Protein AF-A0A533U6L7-F1 (afdb_monomer_lite)

Radius of gyration: 16.29 Å; chains: 1; bounding box: 47×44×41 Å

Secondary structure (DSSP, 8-state):
-PPP--GGGTTHHHHHHTT--TTS--HHHHTSTBHHHHHHHHHHHHHHHHHHHHHTT---SS---TT---HHHHHHHHHHHHTS-PPP-S-BSS---THHHHHHHHHHHHHHSTT-SS-HHHHHHHHH-TT-PPEEE-TTS-EEE-GGG-

Structure (mmCIF, N/CA/C/O backbone):
data_AF-A0A533U6L7-F1
#
_entry.id   AF-A0A533U6L7-F1
#
loop_
_atom_site.group_PDB
_atom_site.id
_atom_site.type_symbol
_atom_site.label_atom_id
_atom_site.label_alt_id
_atom_site.label_comp_id
_atom_site.label_asym_id
_atom_site.label_entity_id
_atom_site.label_seq_id
_atom_site.pdbx_PDB_ins_code
_atom_site.Cartn_x
_atom_site.Cartn_y
_atom_site.Cartn_z
_atom_site.occupancy
_atom_site.B_iso_or_equiv
_atom_site.auth_seq_id
_atom_site.auth_comp_id
_atom_site.auth_asym_id
_atom_site.auth_atom_id
_atom_site.pdbx_PDB_model_num
ATOM 1 N N . MET A 1 1 ? -31.977 -0.457 23.548 1.00 32.78 1 MET A N 1
ATOM 2 C CA . MET A 1 1 ? -31.730 -0.001 22.164 1.00 32.78 1 MET A CA 1
ATOM 3 C C . MET A 1 1 ? -30.685 -0.926 21.578 1.00 32.78 1 MET A C 1
ATOM 5 O O . MET A 1 1 ? -29.621 -1.048 22.165 1.00 32.78 1 MET A O 1
ATOM 9 N N . GLN A 1 2 ? -31.048 -1.672 20.540 1.00 29.30 2 GLN A N 1
ATOM 10 C CA . GLN A 1 2 ? -30.220 -2.706 19.922 1.00 29.30 2 GLN A CA 1
ATOM 11 C C . GLN A 1 2 ? -29.676 -2.127 18.614 1.00 29.30 2 GLN A C 1
ATOM 13 O O . GLN A 1 2 ? -30.465 -1.632 17.811 1.00 29.30 2 GLN A O 1
ATOM 18 N N . GLU A 1 3 ? -28.355 -2.117 18.440 1.00 32.12 3 GLU A N 1
ATOM 19 C CA . GLU A 1 3 ? -27.722 -1.635 17.209 1.00 32.12 3 GLU A CA 1
ATOM 20 C C . GLU A 1 3 ? -28.193 -2.453 15.991 1.00 32.12 3 GLU A C 1
ATOM 22 O O . GLU A 1 3 ? -28.362 -3.674 16.103 1.00 32.12 3 GLU A O 1
ATOM 27 N N . PRO A 1 4 ? -28.428 -1.818 14.829 1.00 39.72 4 PRO A N 1
ATOM 28 C CA . PRO A 1 4 ? -28.923 -2.515 13.651 1.00 39.72 4 PRO A CA 1
ATOM 29 C C . PRO A 1 4 ? -27.858 -3.476 13.102 1.00 39.72 4 PRO A C 1
ATOM 31 O O . PRO A 1 4 ? -26.716 -3.105 12.838 1.00 39.72 4 PRO A O 1
ATOM 34 N N . SER A 1 5 ? -28.241 -4.740 12.907 1.00 42.53 5 SER A N 1
ATOM 35 C CA . SER A 1 5 ? -27.362 -5.792 12.396 1.00 42.53 5 SER A CA 1
ATOM 36 C C . SER A 1 5 ? -27.058 -5.603 10.904 1.00 42.53 5 SER A C 1
ATOM 38 O O . SER A 1 5 ? -27.854 -5.988 10.044 1.00 42.53 5 SER A O 1
ATOM 40 N N . VAL A 1 6 ? -25.880 -5.073 10.575 1.00 49.44 6 VAL A N 1
ATOM 41 C CA . VAL A 1 6 ? -25.360 -5.010 9.197 1.00 49.44 6 VAL A CA 1
ATOM 42 C C . VAL A 1 6 ? -24.806 -6.388 8.795 1.00 49.44 6 VAL A C 1
ATOM 44 O O . VAL A 1 6 ? -23.604 -6.643 8.814 1.00 49.44 6 VAL A O 1
ATOM 47 N N . SER A 1 7 ? -25.692 -7.341 8.484 1.00 48.12 7 SER A N 1
ATOM 48 C CA . SER A 1 7 ? -25.300 -8.737 8.209 1.00 48.12 7 SER A CA 1
ATOM 49 C C . SER A 1 7 ? -24.532 -8.930 6.886 1.00 48.12 7 SER A C 1
ATOM 51 O O . SER A 1 7 ? -23.840 -9.934 6.729 1.00 48.12 7 SER A O 1
ATOM 53 N N . GLY A 1 8 ? -24.566 -7.949 5.973 1.00 47.62 8 GLY A N 1
ATOM 54 C CA . GLY A 1 8 ? -23.885 -8.000 4.669 1.00 47.62 8 GLY A CA 1
ATOM 55 C C . GLY A 1 8 ? -22.369 -7.748 4.687 1.00 47.62 8 GLY A C 1
ATOM 56 O O . GLY A 1 8 ? -21.684 -8.128 3.744 1.00 47.62 8 GLY A O 1
ATOM 57 N N . PHE A 1 9 ? -21.819 -7.162 5.757 1.00 51.97 9 PHE A N 1
ATOM 58 C CA . PHE A 1 9 ? -20.392 -6.796 5.849 1.00 51.97 9 PHE A CA 1
ATOM 59 C C . PHE A 1 9 ? -19.549 -7.767 6.685 1.00 51.97 9 PHE A C 1
ATOM 61 O O . PHE A 1 9 ? -18.356 -7.543 6.895 1.00 51.97 9 PHE A O 1
ATOM 68 N N . ARG A 1 10 ? -20.134 -8.886 7.138 1.00 52.75 10 ARG A N 1
ATOM 69 C CA . ARG A 1 10 ? -19.449 -9.865 8.002 1.00 52.75 10 ARG A CA 1
ATOM 70 C C . ARG A 1 10 ? -18.185 -10.472 7.379 1.00 52.75 10 ARG A C 1
ATOM 72 O O . ARG A 1 10 ? -17.334 -10.952 8.124 1.00 52.75 10 ARG A O 1
ATOM 79 N N . ASN A 1 11 ? -18.046 -10.409 6.050 1.00 54.00 11 ASN A N 1
ATOM 80 C CA . ASN A 1 11 ? -16.969 -11.079 5.322 1.00 54.00 11 ASN A CA 1
ATOM 81 C C . ASN A 1 11 ? -15.906 -10.146 4.723 1.00 54.00 11 ASN A C 1
ATOM 83 O O . ASN A 1 11 ? -14.871 -10.618 4.254 1.00 54.00 11 ASN A O 1
ATOM 87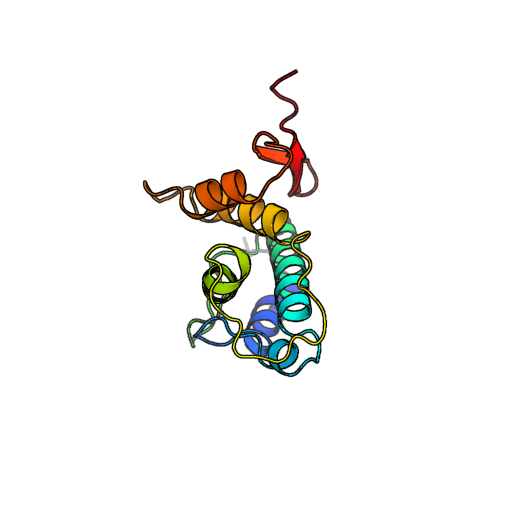 N N . THR A 1 12 ? -16.093 -8.827 4.767 1.00 53.25 12 THR A N 1
ATOM 88 C CA . THR A 1 12 ? -15.118 -7.858 4.233 1.00 53.25 12 THR A CA 1
ATOM 89 C C . THR A 1 12 ? -13.730 -7.970 4.887 1.00 53.25 12 THR A C 1
ATOM 91 O O . THR A 1 12 ? -12.732 -7.962 4.162 1.00 53.25 12 THR A O 1
ATOM 94 N N . PRO A 1 13 ? -13.616 -8.196 6.214 1.00 56.53 13 PRO A N 1
ATOM 95 C CA . PRO A 1 13 ? -12.319 -8.450 6.842 1.00 56.53 13 PRO A CA 1
ATOM 96 C C . PRO A 1 13 ? -11.669 -9.773 6.385 1.00 56.53 13 PRO A C 1
ATOM 98 O O . PRO A 1 13 ? -10.444 -9.890 6.322 1.00 56.53 13 PRO A O 1
ATOM 101 N N . GLN A 1 14 ? -12.477 -10.766 5.999 1.00 54.62 14 GLN A N 1
ATOM 102 C CA . GLN A 1 14 ? -11.986 -12.056 5.502 1.00 54.62 14 GLN A CA 1
ATOM 103 C C . GLN A 1 14 ? -11.422 -11.938 4.079 1.00 54.62 14 GLN A C 1
ATOM 105 O O . GLN A 1 14 ? -10.426 -12.591 3.776 1.00 54.62 14 GLN A O 1
ATOM 110 N N . LEU A 1 15 ? -11.955 -11.047 3.235 1.00 57.53 15 LEU A N 1
ATOM 111 C CA . LEU A 1 15 ? -11.401 -10.782 1.897 1.00 57.53 15 LEU A CA 1
ATOM 112 C C . LEU A 1 15 ? -9.971 -10.219 1.956 1.00 57.53 15 LEU A C 1
ATOM 114 O O . LEU A 1 15 ? -9.119 -10.605 1.157 1.00 57.53 15 LEU A O 1
ATOM 118 N N . LEU A 1 16 ? -9.690 -9.372 2.950 1.00 57.75 16 LEU A N 1
ATOM 119 C CA . LEU A 1 16 ? -8.349 -8.858 3.251 1.00 57.75 16 LEU A CA 1
ATOM 120 C C . LEU A 1 16 ? -7.384 -9.980 3.669 1.00 57.75 16 LEU A C 1
ATOM 122 O O . LEU A 1 16 ? -6.243 -10.029 3.205 1.00 57.75 16 LEU A O 1
ATOM 126 N N . SER A 1 17 ? -7.860 -10.912 4.502 1.00 53.94 17 SER A N 1
ATOM 127 C CA . SER A 1 17 ? -7.048 -12.005 5.056 1.00 53.94 17 SER A CA 1
ATOM 128 C C . SER A 1 17 ? -6.569 -13.033 4.027 1.00 53.94 17 SER A C 1
ATOM 130 O O . SER A 1 17 ? -5.516 -13.635 4.210 1.00 53.94 17 SER A O 1
ATOM 132 N N . VAL A 1 18 ? -7.299 -13.211 2.921 1.00 59.44 18 VAL A N 1
ATOM 133 C CA . VAL A 1 18 ? -6.937 -14.180 1.869 1.00 59.44 18 VAL A CA 1
ATOM 134 C C . VAL A 1 18 ? -5.897 -13.604 0.896 1.00 59.44 18 VAL A C 1
ATOM 136 O O . VAL A 1 18 ? -5.273 -14.345 0.138 1.00 59.44 18 VAL A O 1
ATOM 139 N N . LYS A 1 19 ? -5.690 -12.281 0.892 1.00 72.75 19 LYS A N 1
ATOM 140 C CA . LYS A 1 19 ? -4.911 -11.587 -0.145 1.00 72.75 19 LYS A CA 1
ATOM 141 C C . LYS A 1 19 ? -3.586 -11.001 0.337 1.00 72.75 19 LYS A C 1
ATOM 143 O O . LYS A 1 19 ? -2.713 -10.797 -0.502 1.00 72.75 19 LYS A O 1
ATOM 148 N N . ILE A 1 20 ? -3.418 -10.748 1.637 1.00 91.50 20 ILE A N 1
ATOM 149 C CA . ILE A 1 20 ? -2.222 -10.107 2.206 1.00 91.50 20 ILE A CA 1
ATOM 150 C C . ILE A 1 20 ? -1.624 -10.987 3.312 1.00 91.50 20 ILE A C 1
ATOM 152 O O . ILE A 1 20 ? -2.349 -11.461 4.183 1.00 91.50 20 ILE A O 1
ATOM 156 N N . THR A 1 21 ? -0.304 -11.193 3.305 1.00 92.94 21 THR A N 1
ATOM 157 C CA . THR A 1 21 ? 0.407 -11.901 4.387 1.00 92.94 21 THR A CA 1
ATOM 158 C C . THR A 1 21 ? 0.737 -10.976 5.563 1.00 92.94 21 THR A C 1
ATOM 160 O O . THR A 1 21 ? 0.637 -9.753 5.468 1.00 92.94 21 THR A O 1
ATOM 163 N N . SER A 1 22 ? 1.196 -11.543 6.678 1.00 92.81 22 SER A N 1
ATOM 164 C CA . SER A 1 22 ? 1.721 -10.804 7.839 1.00 92.81 22 SER A CA 1
ATOM 165 C C . SER A 1 22 ? 2.866 -9.840 7.494 1.00 92.81 22 SER A C 1
ATOM 167 O O . SER A 1 22 ? 3.030 -8.797 8.130 1.00 92.81 22 SER A O 1
ATOM 169 N N . GLU A 1 23 ? 3.628 -10.150 6.446 1.00 94.00 23 GLU A N 1
ATOM 170 C CA . GLU A 1 23 ? 4.721 -9.327 5.918 1.00 94.00 23 GLU A CA 1
ATOM 171 C C . GLU A 1 23 ? 4.242 -8.281 4.899 1.00 94.00 23 GLU A C 1
ATOM 173 O O . GLU A 1 23 ? 5.064 -7.538 4.372 1.00 94.00 23 GLU A O 1
ATOM 178 N N . GLY A 1 24 ? 2.943 -8.230 4.584 1.00 94.56 24 GLY A N 1
ATOM 179 C CA . GLY A 1 24 ? 2.379 -7.329 3.576 1.00 94.56 24 GLY A CA 1
ATOM 180 C C . GLY A 1 24 ? 2.446 -7.851 2.138 1.00 94.56 24 GLY A C 1
ATOM 181 O O . GLY A 1 24 ? 2.035 -7.156 1.209 1.00 94.56 24 GLY A O 1
ATOM 182 N N . LYS A 1 25 ? 2.939 -9.075 1.920 1.00 96.06 25 LYS A N 1
ATOM 183 C CA . LYS A 1 25 ? 3.025 -9.661 0.575 1.00 96.06 25 LYS A CA 1
ATOM 184 C C . LYS A 1 25 ? 1.641 -9.985 0.034 1.00 96.06 25 LYS A C 1
ATOM 186 O O . LYS A 1 25 ? 0.743 -10.317 0.799 1.00 96.06 25 LYS A O 1
ATOM 191 N N . GLN A 1 26 ? 1.509 -9.974 -1.291 1.00 95.56 26 GLN A N 1
ATOM 192 C CA . GLN A 1 26 ? 0.284 -10.344 -2.002 1.00 95.56 26 GLN A CA 1
ATOM 193 C C . GLN A 1 26 ? 0.546 -11.575 -2.885 1.00 95.56 26 GLN A C 1
ATOM 195 O O . GLN A 1 26 ? 0.828 -11.417 -4.070 1.00 95.56 26 GLN A O 1
ATOM 200 N N . PRO A 1 27 ? 0.524 -12.813 -2.347 1.00 94.56 27 PRO A N 1
ATOM 201 C CA . PRO A 1 27 ? 1.090 -13.986 -3.025 1.00 94.56 27 PRO A CA 1
ATOM 202 C C . PRO A 1 27 ? 0.515 -14.261 -4.420 1.00 94.56 27 PRO A C 1
ATOM 204 O O . PRO A 1 27 ? 1.255 -14.636 -5.325 1.00 94.56 27 PRO A O 1
ATOM 207 N N . PHE A 1 28 ? -0.788 -14.029 -4.607 1.00 93.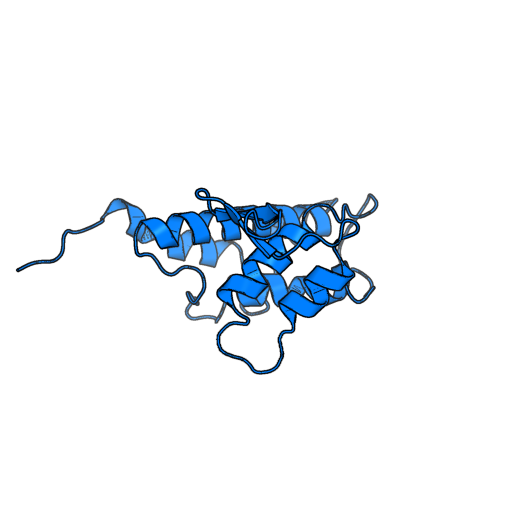31 28 PHE A N 1
ATOM 208 C CA . PHE A 1 28 ? -1.453 -14.184 -5.904 1.00 93.31 28 PHE A CA 1
ATOM 209 C C . PHE A 1 28 ? -1.007 -13.150 -6.939 1.00 93.31 28 PHE A C 1
ATOM 211 O O . PHE A 1 28 ? -0.967 -13.458 -8.126 1.00 93.31 28 PHE A O 1
ATOM 218 N N . GLU A 1 29 ? -0.655 -11.943 -6.501 1.00 95.19 29 GLU A N 1
ATOM 219 C CA . GLU A 1 29 ? -0.160 -10.892 -7.390 1.00 95.19 29 GLU A CA 1
ATOM 220 C C . GLU A 1 29 ? 1.342 -11.062 -7.659 1.00 95.19 29 GLU A C 1
ATOM 222 O O . GLU A 1 29 ? 1.813 -10.829 -8.771 1.00 95.19 29 GLU A O 1
ATOM 227 N N . LEU A 1 30 ? 2.088 -11.574 -6.674 1.00 96.88 30 LEU A N 1
ATOM 228 C CA . LEU A 1 30 ? 3.513 -11.889 -6.792 1.00 96.88 30 LEU A CA 1
ATOM 229 C C . LEU A 1 30 ? 3.816 -13.019 -7.786 1.00 96.88 30 LEU A C 1
ATOM 231 O O . LEU A 1 30 ? 4.925 -13.077 -8.310 1.00 96.88 30 LEU A O 1
ATOM 235 N N . SER A 1 31 ? 2.850 -13.896 -8.073 1.00 96.00 31 SER A N 1
ATOM 236 C CA . SER A 1 31 ? 2.988 -14.960 -9.077 1.00 96.00 31 SER A CA 1
ATOM 237 C C . SER A 1 31 ? 2.666 -14.508 -10.508 1.00 96.00 31 SER A C 1
ATOM 239 O O . SER A 1 31 ? 2.724 -15.312 -11.441 1.00 96.00 31 SER A O 1
ATOM 241 N N . ARG A 1 32 ? 2.306 -13.234 -10.715 1.00 96.56 32 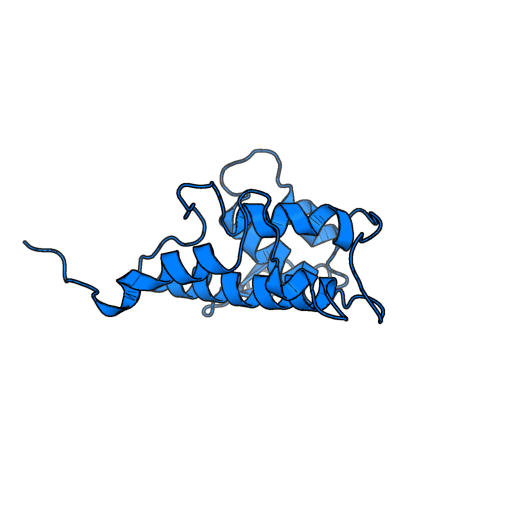ARG A N 1
ATOM 242 C CA . ARG A 1 32 ? 1.962 -12.692 -12.037 1.00 96.56 32 ARG A CA 1
ATOM 243 C C . ARG A 1 32 ? 3.208 -12.232 -12.789 1.00 96.56 32 ARG A C 1
ATOM 245 O O . ARG A 1 32 ? 4.193 -11.801 -12.209 1.00 96.56 32 ARG A O 1
ATOM 252 N N . THR A 1 33 ? 3.107 -12.205 -14.114 1.00 96.56 33 THR A N 1
ATOM 253 C CA . THR A 1 33 ? 4.193 -11.777 -15.016 1.00 96.56 33 THR A CA 1
ATOM 254 C C . THR A 1 33 ? 4.514 -10.276 -14.957 1.00 96.56 33 THR A C 1
ATOM 256 O O . THR A 1 33 ? 5.556 -9.834 -15.439 1.00 96.56 33 THR A O 1
ATOM 259 N N . LYS A 1 34 ? 3.602 -9.480 -14.386 1.00 96.44 34 LYS A N 1
ATOM 260 C CA . LYS A 1 34 ? 3.747 -8.044 -14.090 1.00 96.44 34 LYS A CA 1
ATOM 261 C C . LYS A 1 34 ? 3.501 -7.811 -12.596 1.00 96.44 34 LYS A C 1
ATOM 263 O O . LYS A 1 34 ? 2.584 -7.084 -12.218 1.00 96.44 34 LYS A O 1
ATOM 268 N N . SER A 1 35 ? 4.200 -8.564 -11.750 1.00 97.00 35 SER A N 1
ATOM 269 C CA . SER A 1 35 ? 3.825 -8.727 -10.339 1.00 97.00 35 SER A CA 1
ATOM 270 C C . SER A 1 35 ? 3.787 -7.424 -9.540 1.00 97.00 35 SER A C 1
ATOM 272 O O . SER A 1 35 ? 2.931 -7.283 -8.663 1.00 97.00 35 SER A O 1
ATOM 274 N N . LEU A 1 36 ? 4.649 -6.451 -9.849 1.00 96.25 36 LEU A N 1
ATOM 275 C CA . LEU A 1 36 ? 4.643 -5.158 -9.165 1.00 96.25 36 LEU A CA 1
ATOM 276 C C . LEU A 1 36 ? 3.421 -4.323 -9.570 1.00 96.25 36 LEU A C 1
ATOM 278 O O . LEU A 1 36 ? 2.738 -3.785 -8.699 1.00 96.25 36 LEU A O 1
ATOM 282 N N . ASP A 1 37 ? 3.085 -4.285 -10.866 1.00 93.94 37 ASP A N 1
ATOM 283 C CA . ASP A 1 37 ? 1.856 -3.642 -11.357 1.00 93.94 37 ASP A CA 1
ATOM 284 C C . ASP A 1 37 ? 0.607 -4.253 -10.712 1.00 93.94 37 ASP A C 1
ATOM 286 O O . ASP A 1 37 ? -0.248 -3.519 -10.222 1.00 93.94 37 ASP A O 1
ATOM 290 N N . TYR A 1 38 ? 0.501 -5.585 -10.682 1.00 94.88 38 TYR A N 1
ATOM 291 C CA . TYR A 1 38 ? -0.650 -6.271 -10.086 1.00 94.88 38 TYR A CA 1
ATOM 292 C C . TYR A 1 38 ? -0.750 -6.033 -8.576 1.00 94.88 38 TYR A C 1
ATOM 294 O O . TYR A 1 38 ? -1.843 -5.779 -8.073 1.00 94.88 38 TYR A O 1
ATOM 302 N N . SER A 1 39 ? 0.378 -6.038 -7.858 1.00 95.69 39 SER A N 1
ATOM 303 C CA . SER A 1 39 ? 0.396 -5.781 -6.411 1.00 95.69 39 SER A CA 1
ATOM 304 C C . SER A 1 39 ? -0.058 -4.355 -6.079 1.00 95.69 39 SER A C 1
ATOM 306 O O . SER A 1 39 ? -0.816 -4.148 -5.131 1.00 95.69 39 SER A O 1
ATOM 308 N N . MET A 1 40 ? 0.369 -3.366 -6.870 1.00 92.81 40 MET A N 1
ATOM 309 C CA . MET A 1 40 ? -0.060 -1.971 -6.713 1.00 92.81 40 MET A CA 1
ATOM 310 C C . MET A 1 40 ? -1.528 -1.777 -7.108 1.00 92.81 40 MET A C 1
ATOM 312 O O . MET A 1 40 ? -2.271 -1.100 -6.397 1.00 92.81 40 MET A O 1
ATOM 316 N N . PHE A 1 41 ? -1.966 -2.410 -8.201 1.00 90.44 41 PHE A N 1
ATOM 317 C CA . PHE A 1 41 ? -3.350 -2.353 -8.674 1.00 90.44 41 PHE A CA 1
ATOM 318 C C . PHE A 1 41 ? -4.339 -2.999 -7.690 1.00 90.44 41 PHE A C 1
ATOM 320 O O . PHE A 1 41 ? -5.415 -2.465 -7.426 1.00 90.44 41 PHE A O 1
ATOM 327 N N . ASN A 1 42 ? -3.978 -4.135 -7.098 1.00 93.38 42 ASN A N 1
ATOM 328 C CA . ASN A 1 42 ? -4.810 -4.743 -6.068 1.00 93.38 42 ASN A CA 1
ATOM 329 C C . ASN A 1 42 ? -4.851 -3.865 -4.804 1.00 93.38 42 ASN A C 1
ATOM 331 O O . ASN A 1 42 ? -5.920 -3.670 -4.227 1.00 93.38 42 ASN A O 1
ATOM 335 N N . LEU A 1 43 ? -3.723 -3.258 -4.409 1.00 93.81 43 LEU A N 1
ATOM 336 C CA . LEU A 1 43 ? -3.677 -2.387 -3.233 1.00 93.81 43 LEU A CA 1
ATOM 337 C C . LEU A 1 43 ? -4.538 -1.123 -3.382 1.00 93.81 43 LEU A C 1
ATOM 339 O O . LEU A 1 43 ? -5.230 -0.767 -2.430 1.00 93.81 43 LEU A O 1
ATOM 343 N N . ILE A 1 44 ? -4.555 -0.473 -4.554 1.00 90.00 44 ILE A N 1
ATOM 344 C CA . ILE A 1 44 ? -5.444 0.681 -4.789 1.00 90.00 44 ILE A CA 1
ATOM 345 C C . ILE A 1 44 ? -6.920 0.275 -4.676 1.00 90.00 44 ILE A C 1
ATOM 347 O O . ILE A 1 44 ? -7.694 0.974 -4.029 1.00 90.00 44 ILE A O 1
ATOM 351 N N . GLY A 1 45 ? -7.303 -0.895 -5.202 1.00 88.50 45 GLY A N 1
ATOM 352 C CA . GLY A 1 45 ? -8.662 -1.420 -5.043 1.00 88.50 45 GLY A CA 1
ATOM 353 C C . GLY A 1 45 ? -9.038 -1.638 -3.575 1.00 88.50 45 GLY A C 1
ATOM 354 O O . GLY A 1 45 ? -10.124 -1.256 -3.147 1.00 88.50 45 GLY A O 1
ATOM 355 N N . LEU A 1 46 ? -8.119 -2.187 -2.779 1.00 91.94 46 LEU A N 1
ATOM 356 C CA . LEU A 1 46 ? -8.330 -2.392 -1.346 1.00 91.94 46 LEU A CA 1
ATOM 357 C C . LEU A 1 46 ? -8.420 -1.075 -0.556 1.00 91.94 46 LEU A C 1
ATOM 359 O O . LEU A 1 46 ? -9.237 -0.974 0.357 1.00 91.94 46 LEU A O 1
ATOM 363 N N . PHE A 1 47 ? -7.628 -0.061 -0.914 1.00 91.62 47 PHE A N 1
ATOM 364 C CA . PHE A 1 47 ? -7.726 1.279 -0.326 1.00 91.62 47 PHE A CA 1
ATOM 365 C C . PHE A 1 47 ? -9.075 1.932 -0.647 1.00 91.62 47 PHE A C 1
ATOM 367 O O . PHE A 1 47 ? -9.713 2.466 0.254 1.00 91.62 47 PHE A O 1
ATOM 374 N N . ASN A 1 48 ? -9.563 1.813 -1.883 1.00 88.44 48 ASN A N 1
ATOM 375 C CA . ASN A 1 48 ? -10.884 2.323 -2.258 1.00 88.44 48 ASN A CA 1
ATOM 376 C C . ASN A 1 48 ? -12.008 1.628 -1.467 1.00 88.44 48 ASN A C 1
ATOM 378 O O . ASN A 1 48 ? -12.960 2.271 -1.036 1.00 88.44 48 ASN A O 1
ATOM 382 N N . ILE A 1 49 ? -11.893 0.318 -1.216 1.00 89.44 49 ILE A N 1
ATOM 383 C CA . ILE A 1 49 ? -12.844 -0.402 -0.351 1.00 89.44 49 ILE A CA 1
ATOM 384 C C . ILE A 1 49 ? -12.784 0.134 1.087 1.00 89.44 49 ILE A C 1
ATOM 386 O O . ILE A 1 49 ? -13.827 0.281 1.720 1.00 89.44 49 ILE A O 1
ATOM 390 N N . ALA A 1 50 ? -11.596 0.456 1.603 1.00 90.56 50 ALA A N 1
ATOM 391 C CA . ALA A 1 50 ? -11.451 1.068 2.923 1.00 90.56 50 ALA A CA 1
ATOM 392 C C . ALA A 1 50 ? -12.064 2.473 3.001 1.00 90.56 50 ALA A C 1
ATOM 394 O O . ALA A 1 50 ? -12.703 2.791 4.000 1.00 90.56 50 ALA A O 1
ATOM 395 N N . GLN A 1 51 ? -11.965 3.266 1.930 1.00 88.00 51 GLN A N 1
ATOM 396 C CA . GLN A 1 51 ? -12.666 4.549 1.821 1.00 88.00 51 GLN A CA 1
ATOM 397 C C . GLN A 1 51 ? -14.183 4.374 1.857 1.00 88.00 51 GLN A C 1
ATOM 399 O O . GLN A 1 51 ? -14.865 5.052 2.617 1.00 88.00 51 GLN A O 1
ATOM 404 N N . ILE A 1 52 ? -14.722 3.420 1.093 1.00 87.88 52 ILE A N 1
ATOM 405 C CA . ILE A 1 52 ? -16.152 3.085 1.154 1.00 87.88 52 ILE A CA 1
ATOM 406 C C . ILE A 1 52 ? -16.535 2.644 2.576 1.00 87.88 52 ILE A C 1
ATOM 408 O O . ILE A 1 52 ? -17.592 3.027 3.072 1.00 87.88 52 ILE A O 1
ATOM 412 N N . GLY A 1 53 ? -15.657 1.892 3.248 1.00 87.75 53 GLY A N 1
ATOM 413 C CA . GLY A 1 53 ? -15.796 1.490 4.648 1.00 87.75 53 GLY A CA 1
ATOM 414 C C . GLY A 1 53 ? -16.000 2.667 5.605 1.00 87.75 53 GLY A C 1
ATOM 415 O O . GLY A 1 53 ? -16.879 2.589 6.464 1.00 87.75 53 GLY A O 1
ATOM 416 N N . ASP A 1 54 ? -15.280 3.778 5.411 1.00 88.25 54 ASP A N 1
ATOM 417 C CA . ASP A 1 54 ? -15.441 4.992 6.226 1.00 88.25 54 ASP A CA 1
ATOM 418 C C . ASP A 1 54 ? -16.888 5.514 6.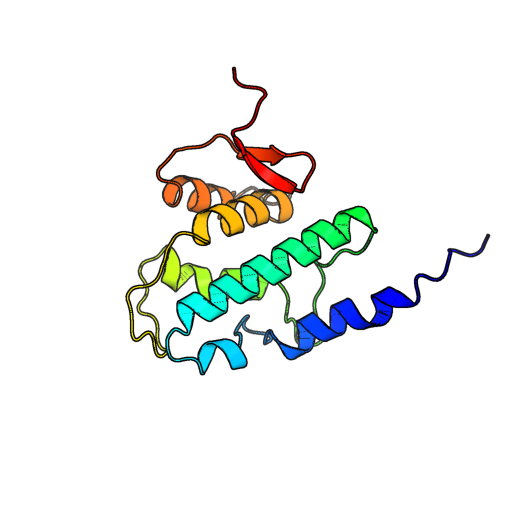203 1.00 88.25 54 ASP A C 1
ATOM 420 O O . ASP A 1 54 ? -17.416 5.929 7.234 1.00 88.25 54 ASP A O 1
ATOM 424 N N . HIS A 1 55 ? -17.560 5.446 5.049 1.00 88.12 55 HIS A N 1
ATOM 425 C CA . HIS A 1 55 ? -18.936 5.931 4.883 1.00 88.12 55 HIS A CA 1
ATOM 426 C C . HIS A 1 55 ? -19.994 5.043 5.548 1.00 88.12 55 HIS A C 1
ATOM 428 O O . HIS A 1 55 ? -21.125 5.482 5.750 1.00 88.12 55 HIS A O 1
ATOM 434 N N . VAL A 1 56 ? -19.641 3.802 5.882 1.00 88.44 56 VAL A N 1
ATOM 435 C CA . VAL A 1 56 ? -20.543 2.826 6.511 1.00 88.44 56 VAL A CA 1
ATOM 436 C C . VAL A 1 56 ? -20.080 2.411 7.911 1.00 88.44 56 VAL A C 1
ATOM 438 O O . VAL A 1 56 ? -20.584 1.435 8.461 1.00 88.44 56 VAL A O 1
ATOM 441 N N . GLY A 1 57 ? -19.127 3.143 8.497 1.00 87.75 57 GLY A N 1
ATOM 442 C CA . GLY A 1 57 ? -18.632 2.899 9.854 1.00 87.75 57 GLY A CA 1
ATOM 443 C C . GLY A 1 57 ? -17.768 1.641 10.005 1.00 87.75 57 GLY A C 1
ATOM 444 O O . GLY A 1 57 ? -17.661 1.104 11.105 1.00 87.75 57 GLY A O 1
ATOM 445 N N . VAL A 1 58 ? -17.153 1.151 8.923 1.00 88.75 58 VAL A N 1
ATOM 446 C CA . VAL A 1 58 ? -16.257 -0.015 8.939 1.00 88.75 58 VAL A CA 1
ATOM 447 C C . VAL A 1 58 ? -14.805 0.442 8.790 1.00 88.75 58 VAL A C 1
ATOM 449 O O . VAL A 1 58 ? -14.370 0.823 7.705 1.00 88.75 58 VAL A O 1
ATOM 452 N N . ASP A 1 59 ? -14.026 0.339 9.869 1.00 90.50 59 ASP A N 1
ATOM 453 C CA . ASP A 1 59 ? -12.599 0.682 9.862 1.00 90.50 59 ASP A CA 1
ATOM 454 C C . ASP A 1 59 ? -11.742 -0.457 9.285 1.00 90.50 59 ASP A C 1
ATOM 456 O O . ASP A 1 59 ? -11.287 -1.360 9.992 1.00 90.50 59 ASP A O 1
ATOM 460 N N . LEU A 1 60 ? -11.501 -0.404 7.975 1.00 90.56 60 LEU A N 1
ATOM 461 C CA . LEU A 1 60 ? -10.560 -1.298 7.293 1.00 90.56 60 LEU A CA 1
ATOM 462 C C . LEU A 1 60 ? -9.116 -0.777 7.315 1.00 90.56 60 LEU A C 1
ATOM 464 O O . LEU A 1 60 ? -8.187 -1.546 7.063 1.00 90.56 60 LEU A O 1
ATOM 468 N N . TRP A 1 61 ? -8.909 0.502 7.632 1.00 91.38 61 TRP A N 1
ATOM 469 C CA . TRP A 1 61 ? -7.589 1.130 7.654 1.00 91.38 61 TRP A CA 1
ATOM 470 C C . TRP A 1 61 ? -6.721 0.574 8.777 1.00 91.38 61 TRP A C 1
ATOM 472 O O . TRP A 1 61 ? -5.538 0.294 8.551 1.00 91.38 61 TRP A O 1
ATOM 482 N N . ASN A 1 62 ? -7.313 0.397 9.962 1.00 91.25 62 ASN A N 1
ATOM 483 C CA . ASN A 1 62 ? -6.647 -0.148 11.146 1.00 91.25 62 ASN A CA 1
ATOM 484 C C . ASN A 1 62 ? -6.927 -1.635 11.370 1.00 91.25 62 ASN A C 1
ATOM 486 O O . ASN A 1 62 ? -6.333 -2.235 12.273 1.00 91.25 62 ASN A O 1
ATOM 490 N N . TYR A 1 63 ? -7.788 -2.243 10.549 1.00 89.19 63 TYR A N 1
ATOM 491 C CA . TYR A 1 63 ? -8.045 -3.672 10.614 1.00 89.19 63 TYR A CA 1
ATOM 492 C C . TYR A 1 63 ? -6.752 -4.475 10.433 1.00 89.19 63 TYR A C 1
ATOM 494 O O . TYR A 1 63 ? -5.968 -4.263 9.501 1.00 89.19 63 TYR A O 1
ATOM 502 N N . LYS A 1 64 ? -6.554 -5.439 11.332 1.00 87.62 64 LYS A N 1
ATOM 503 C CA . LYS A 1 64 ? -5.481 -6.424 11.266 1.00 87.62 64 LYS A CA 1
ATOM 504 C C . LYS A 1 64 ? -6.074 -7.801 11.483 1.00 87.62 64 LYS A C 1
ATOM 506 O O . LYS A 1 64 ? -6.869 -8.015 12.396 1.00 87.62 64 LYS A O 1
ATOM 511 N N . THR A 1 65 ? -5.656 -8.743 10.653 1.00 85.88 65 THR A N 1
ATOM 512 C CA . THR A 1 65 ? -5.915 -10.162 10.910 1.00 85.88 65 THR A CA 1
ATOM 513 C C . THR A 1 65 ? -5.147 -10.623 12.151 1.00 85.88 65 THR A C 1
ATOM 515 O O . THR A 1 65 ? -4.214 -9.953 12.597 1.00 85.88 65 THR A O 1
ATOM 518 N N . TYR A 1 66 ? -5.480 -11.807 12.672 1.00 86.25 66 TYR A N 1
ATOM 519 C CA . TYR A 1 66 ? -4.739 -12.411 13.784 1.00 86.25 66 TYR A CA 1
ATOM 520 C C . TYR A 1 66 ? -3.238 -12.580 13.484 1.00 86.25 66 TYR A C 1
ATOM 522 O O . TYR A 1 66 ? -2.408 -12.401 14.368 1.00 86.25 66 TYR A O 1
ATOM 530 N N . SER A 1 67 ? -2.871 -12.862 12.228 1.00 84.44 67 SER A N 1
ATOM 531 C CA . SER A 1 67 ? -1.468 -12.958 11.804 1.00 84.44 67 SER A CA 1
ATOM 532 C C . SER A 1 67 ? -0.789 -11.593 11.620 1.00 84.44 67 SER A C 1
ATOM 534 O O . SER A 1 67 ? 0.421 -11.533 11.427 1.00 84.44 67 SER A O 1
ATOM 536 N N . GLY A 1 68 ? -1.529 -10.484 11.684 1.00 87.94 68 GLY A N 1
ATOM 537 C CA . GLY A 1 68 ? -0.999 -9.128 11.527 1.00 87.94 68 GLY A CA 1
ATOM 538 C C . GLY A 1 68 ? -1.035 -8.581 10.097 1.00 87.94 68 GLY A C 1
ATOM 539 O O . GLY A 1 68 ? -0.538 -7.478 9.865 1.00 87.94 68 GLY A O 1
ATOM 540 N N . ALA A 1 69 ? -1.639 -9.300 9.145 1.00 90.62 69 ALA A N 1
ATOM 541 C CA . ALA A 1 69 ? -1.889 -8.777 7.801 1.00 90.62 69 ALA A CA 1
ATOM 542 C C . ALA A 1 69 ? -2.855 -7.581 7.835 1.00 90.62 69 ALA A C 1
ATOM 544 O O . ALA A 1 69 ? -3.835 -7.605 8.584 1.00 90.62 69 ALA A O 1
ATOM 545 N N . GLY A 1 70 ? -2.603 -6.574 6.995 1.00 92.19 70 GLY A N 1
ATOM 546 C CA . GLY A 1 70 ? -3.432 -5.373 6.868 1.00 92.19 70 GLY A CA 1
ATOM 547 C C . GLY A 1 70 ? -2.935 -4.425 5.770 1.00 92.19 70 GLY A C 1
ATOM 548 O O . GLY A 1 70 ? -1.841 -4.604 5.229 1.00 92.19 70 GLY A O 1
ATOM 549 N N . LEU A 1 71 ? -3.731 -3.398 5.458 1.00 93.75 71 LEU A N 1
ATOM 550 C CA . LEU A 1 71 ? -3.477 -2.459 4.353 1.00 93.75 71 LEU A CA 1
ATOM 551 C C . LEU A 1 71 ? -2.149 -1.714 4.490 1.00 93.75 71 LEU A C 1
ATOM 553 O O . LEU A 1 71 ? -1.362 -1.670 3.545 1.00 93.75 71 LEU A O 1
ATOM 557 N N . ARG A 1 72 ? -1.862 -1.196 5.690 1.00 93.62 72 ARG A N 1
ATOM 558 C CA . ARG A 1 72 ? -0.603 -0.496 5.966 1.00 93.62 72 ARG A CA 1
ATOM 559 C C . ARG A 1 72 ? 0.617 -1.381 5.711 1.00 93.62 72 ARG A C 1
ATOM 561 O O . ARG A 1 72 ? 1.563 -0.943 5.072 1.00 93.62 72 ARG A O 1
ATOM 568 N N . LYS A 1 73 ? 0.566 -2.651 6.132 1.00 93.94 73 LYS A N 1
ATOM 569 C CA . LYS A 1 73 ? 1.648 -3.620 5.891 1.00 93.94 73 LYS A CA 1
ATOM 570 C C . LYS A 1 73 ? 1.873 -3.866 4.403 1.00 93.94 73 LYS A C 1
ATOM 572 O O . LYS A 1 73 ? 3.021 -3.935 3.979 1.00 93.94 73 LYS A O 1
ATOM 577 N N . ALA A 1 74 ? 0.801 -3.981 3.618 1.00 95.44 74 ALA A N 1
ATOM 578 C CA . ALA A 1 74 ? 0.916 -4.160 2.174 1.00 95.44 74 ALA A CA 1
ATOM 579 C C . ALA A 1 74 ? 1.551 -2.950 1.480 1.00 95.44 74 ALA A C 1
ATOM 581 O O . ALA A 1 74 ? 2.406 -3.126 0.614 1.00 95.44 74 ALA A O 1
ATOM 582 N N . LEU A 1 75 ? 1.190 -1.731 1.892 1.00 94.81 75 LEU A N 1
ATOM 583 C CA . LEU A 1 75 ? 1.840 -0.522 1.391 1.00 94.81 75 LEU A CA 1
ATOM 584 C C . LEU A 1 75 ? 3.324 -0.484 1.782 1.00 94.81 75 LEU A C 1
ATOM 586 O O . LEU A 1 75 ? 4.179 -0.322 0.914 1.00 94.81 75 LEU A O 1
ATOM 590 N N . ASP A 1 76 ? 3.633 -0.698 3.062 1.00 94.06 76 ASP A N 1
ATOM 591 C CA . ASP A 1 76 ? 5.004 -0.679 3.585 1.00 94.06 76 ASP A CA 1
ATOM 592 C C . ASP A 1 76 ? 5.907 -1.710 2.893 1.00 94.06 76 ASP A C 1
ATOM 594 O O . ASP A 1 76 ? 7.084 -1.443 2.654 1.00 94.06 76 ASP A O 1
ATOM 598 N N . PHE A 1 77 ? 5.356 -2.872 2.526 1.00 96.25 77 PHE A N 1
ATOM 599 C CA . PHE A 1 77 ? 6.065 -3.885 1.749 1.00 96.25 77 PHE A CA 1
ATOM 600 C C . PHE A 1 77 ? 6.455 -3.384 0.350 1.00 96.25 77 PHE A C 1
ATOM 602 O O . PHE A 1 77 ? 7.560 -3.667 -0.108 1.00 96.25 77 PHE A O 1
ATOM 609 N N . LEU A 1 78 ? 5.576 -2.644 -0.332 1.00 95.56 78 LEU A N 1
ATOM 610 C CA . LEU A 1 78 ? 5.800 -2.194 -1.709 1.00 95.56 78 LEU A CA 1
ATOM 611 C C . LEU A 1 78 ? 6.685 -0.942 -1.800 1.00 95.56 78 LEU A C 1
ATOM 613 O O . LEU A 1 78 ? 7.431 -0.797 -2.769 1.00 95.56 78 LEU A O 1
ATOM 617 N N . LEU A 1 79 ? 6.646 -0.057 -0.798 1.00 93.25 79 LEU A N 1
ATOM 618 C CA . LEU A 1 79 ? 7.307 1.255 -0.840 1.00 93.25 79 LEU A CA 1
ATOM 619 C C . LEU A 1 79 ? 8.796 1.245 -1.216 1.00 93.25 79 LEU A C 1
ATOM 621 O O . LEU A 1 79 ? 9.181 2.062 -2.060 1.00 93.25 79 LEU A O 1
ATOM 625 N N . PRO A 1 80 ? 9.644 0.346 -0.676 1.00 93.94 80 PRO A N 1
ATOM 626 C CA . PRO A 1 80 ? 11.056 0.319 -1.042 1.00 93.94 80 PRO A CA 1
ATOM 627 C C . PRO A 1 80 ? 11.289 0.135 -2.548 1.00 93.94 80 PRO A C 1
ATOM 629 O O . PRO A 1 80 ? 12.269 0.638 -3.084 1.00 93.94 80 PRO A O 1
ATOM 632 N N . PHE A 1 81 ? 10.382 -0.557 -3.237 1.00 94.00 81 PHE A N 1
ATOM 633 C CA . PHE A 1 81 ? 10.524 -0.911 -4.650 1.00 94.00 81 PHE A CA 1
ATOM 634 C C . PHE A 1 81 ? 9.939 0.136 -5.604 1.00 94.00 81 PHE A C 1
ATOM 636 O O . PHE A 1 81 ? 10.319 0.176 -6.769 1.00 94.00 81 PHE A O 1
ATOM 643 N N . VAL A 1 82 ? 9.015 0.980 -5.128 1.00 90.31 82 VAL A N 1
ATOM 644 C CA . VAL A 1 82 ? 8.356 2.006 -5.960 1.00 90.31 82 VAL A CA 1
ATOM 645 C C . VAL A 1 82 ? 8.855 3.431 -5.703 1.00 90.31 82 VAL A C 1
ATOM 647 O O . VAL A 1 82 ? 8.694 4.282 -6.577 1.00 90.31 82 VAL A O 1
ATOM 650 N N . ILE A 1 83 ? 9.458 3.691 -4.535 1.00 87.56 83 ILE A N 1
ATOM 651 C CA . ILE A 1 83 ? 9.977 5.013 -4.136 1.00 87.56 83 ILE A CA 1
ATOM 652 C C . ILE A 1 83 ? 11.490 5.012 -3.907 1.00 87.56 83 ILE A C 1
ATOM 654 O O . ILE A 1 83 ? 12.148 5.986 -4.251 1.00 87.56 83 ILE A O 1
ATOM 658 N N . GLN A 1 84 ? 12.047 3.956 -3.309 1.00 81.56 84 GLN A N 1
ATOM 659 C CA . GLN A 1 84 ? 13.452 3.934 -2.864 1.00 81.56 84 GLN A CA 1
ATOM 660 C C . GLN A 1 84 ? 14.380 3.215 -3.857 1.00 81.56 84 GLN A C 1
ATOM 662 O O . GLN A 1 84 ? 15.477 2.810 -3.482 1.00 81.56 84 GLN A O 1
ATOM 667 N N . ASP A 1 85 ? 13.916 3.008 -5.095 1.00 82.75 85 ASP A N 1
ATOM 668 C CA . ASP A 1 85 ? 14.634 2.345 -6.193 1.00 82.75 85 ASP A CA 1
ATOM 669 C C . ASP A 1 85 ? 15.277 0.992 -5.822 1.00 82.75 85 ASP A C 1
ATOM 671 O O . ASP A 1 85 ? 16.264 0.552 -6.418 1.00 82.75 85 ASP A O 1
ATOM 675 N N . LYS A 1 86 ? 14.706 0.275 -4.845 1.00 94.06 86 LYS A N 1
ATOM 676 C CA . LYS A 1 86 ? 15.144 -1.082 -4.518 1.00 94.06 86 LYS A CA 1
ATOM 677 C C . LYS A 1 86 ? 14.774 -2.032 -5.656 1.00 94.06 86 LYS A C 1
ATOM 679 O O . LYS A 1 86 ? 13.653 -2.004 -6.159 1.00 94.06 86 LYS A O 1
ATOM 684 N N . SER A 1 87 ? 15.690 -2.939 -5.998 1.00 94.50 87 SER A N 1
ATOM 685 C CA . SER A 1 87 ? 15.430 -3.981 -6.997 1.00 94.50 87 SER A CA 1
ATOM 686 C C . SER A 1 87 ? 14.244 -4.862 -6.597 1.00 94.50 87 SER A C 1
ATOM 688 O O . SER A 1 87 ? 14.174 -5.353 -5.465 1.00 94.50 87 SER A O 1
ATOM 690 N N . TRP A 1 88 ? 13.316 -5.057 -7.533 1.00 96.56 88 TRP A N 1
ATOM 691 C CA . TRP A 1 88 ? 12.139 -5.897 -7.351 1.00 96.56 88 TRP A CA 1
ATOM 692 C C . TRP A 1 88 ? 12.510 -7.382 -7.503 1.00 96.56 88 TRP A C 1
ATOM 694 O O . TRP A 1 88 ? 12.990 -7.775 -8.565 1.00 96.56 88 TRP A O 1
ATOM 704 N N . PRO A 1 89 ? 12.295 -8.231 -6.478 1.00 96.94 89 PRO A N 1
ATOM 705 C CA . PRO A 1 89 ? 12.784 -9.610 -6.489 1.00 96.94 89 PRO A CA 1
ATOM 706 C C . PRO A 1 89 ? 11.835 -10.607 -7.182 1.00 96.94 89 PRO A C 1
ATOM 708 O O . PRO A 1 89 ? 12.098 -11.807 -7.142 1.00 96.94 89 PRO A O 1
ATOM 711 N N . TYR A 1 90 ? 10.731 -10.144 -7.780 1.00 97.06 90 TYR A N 1
ATOM 712 C CA . TYR A 1 90 ? 9.735 -10.982 -8.460 1.00 97.06 90 TYR A CA 1
ATOM 713 C C . TYR A 1 90 ? 9.628 -10.634 -9.952 1.00 97.06 90 TYR A C 1
ATOM 715 O O . TYR A 1 90 ? 10.205 -9.657 -10.426 1.00 97.06 90 TYR A O 1
ATOM 723 N N . GLU A 1 91 ? 8.887 -11.437 -10.719 1.00 97.69 91 GLU A N 1
ATOM 724 C CA . GLU A 1 91 ? 8.792 -11.265 -12.170 1.00 97.69 91 GLU A CA 1
ATOM 725 C C . GLU A 1 91 ? 8.085 -9.957 -12.553 1.00 97.69 91 GLU A C 1
ATOM 727 O O . GLU A 1 91 ? 6.938 -9.709 -12.178 1.00 97.69 91 GLU A O 1
ATOM 732 N N . GLN A 1 92 ? 8.752 -9.137 -13.360 1.00 96.94 92 GLN A N 1
ATOM 733 C CA . GLN A 1 92 ? 8.200 -7.902 -13.904 1.00 96.94 92 GLN A CA 1
ATOM 734 C C . GLN A 1 92 ? 8.644 -7.762 -15.365 1.00 96.94 92 GLN A C 1
ATOM 736 O O . GLN A 1 92 ? 9.644 -7.123 -15.674 1.00 96.94 92 GLN A O 1
ATOM 741 N N . LYS A 1 93 ? 7.910 -8.408 -16.282 1.00 95.69 93 LYS A N 1
ATOM 742 C CA . LYS A 1 93 ? 8.262 -8.493 -17.716 1.00 95.69 93 LYS A CA 1
ATOM 743 C C . LYS A 1 93 ? 8.220 -7.161 -18.471 1.00 95.69 93 LYS A C 1
ATOM 745 O O . LYS A 1 93 ? 8.690 -7.096 -19.602 1.00 95.69 93 LYS A O 1
ATOM 750 N N . VAL A 1 94 ? 7.624 -6.122 -17.891 1.00 92.94 94 VAL A N 1
ATOM 751 C CA . VAL A 1 94 ? 7.523 -4.781 -18.487 1.00 92.94 94 VAL A CA 1
ATOM 752 C C . VAL A 1 94 ? 7.900 -3.720 -17.456 1.00 92.94 94 VAL A C 1
ATOM 754 O O . VAL A 1 94 ? 7.760 -3.991 -16.266 1.00 92.94 94 VAL A O 1
ATOM 757 N N . PRO A 1 95 ? 8.323 -2.511 -17.855 1.00 92.00 95 PRO A N 1
ATOM 758 C CA . PRO A 1 95 ? 8.558 -1.428 -16.904 1.00 92.00 95 PRO A CA 1
ATOM 759 C C . PRO A 1 95 ? 7.329 -1.154 -16.027 1.00 92.00 95 PRO A C 1
ATOM 761 O O . PRO A 1 95 ? 6.199 -1.152 -16.517 1.00 92.00 95 PRO A O 1
ATOM 764 N N . PHE A 1 96 ? 7.557 -0.927 -14.732 1.00 90.44 96 PHE A N 1
ATOM 765 C CA . PHE A 1 96 ? 6.493 -0.615 -13.779 1.00 90.44 96 PHE A CA 1
ATOM 766 C C . PHE A 1 96 ? 5.844 0.743 -14.075 1.00 90.44 96 PHE A C 1
ATOM 768 O O . PHE A 1 96 ? 6.530 1.734 -14.345 1.00 90.44 96 PHE A O 1
ATOM 775 N N . ARG A 1 97 ? 4.515 0.803 -13.958 1.00 84.38 97 ARG A N 1
ATOM 776 C CA . ARG A 1 97 ? 3.729 2.025 -14.146 1.00 84.38 97 ARG A CA 1
ATOM 777 C C . ARG A 1 97 ? 3.522 2.758 -12.822 1.00 84.38 97 ARG A C 1
ATOM 779 O O . ARG A 1 97 ? 2.752 2.331 -11.965 1.00 84.38 97 ARG A O 1
ATOM 786 N N . LYS A 1 98 ? 4.179 3.913 -12.676 1.00 83.25 98 LYS A N 1
ATOM 787 C CA . LYS A 1 98 ? 4.159 4.730 -11.444 1.00 83.25 98 LYS A CA 1
ATOM 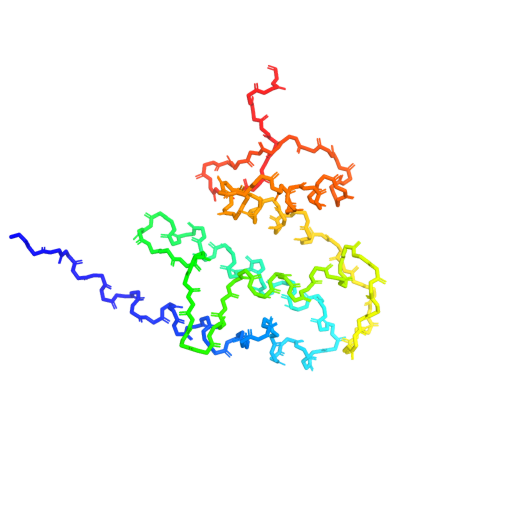788 C C . LYS A 1 98 ? 2.826 5.445 -11.166 1.00 83.25 98 LYS A C 1
ATOM 790 O O . LYS A 1 98 ? 2.679 6.052 -10.111 1.00 83.25 98 LYS A O 1
ATOM 795 N N . GLU A 1 99 ? 1.856 5.335 -12.071 1.00 78.69 99 GLU A N 1
ATOM 796 C CA . GLU A 1 99 ? 0.538 5.993 -12.038 1.00 78.69 99 GLU A CA 1
ATOM 797 C C . GLU A 1 99 ? -0.182 5.845 -10.685 1.00 78.69 99 GLU A C 1
ATOM 799 O O . GLU A 1 99 ? -0.786 6.786 -10.184 1.00 78.69 99 GLU A O 1
ATOM 804 N N . TYR A 1 100 ? -0.084 4.665 -10.068 1.00 78.12 100 TYR A N 1
ATOM 805 C CA . TYR A 1 100 ? -0.811 4.328 -8.840 1.00 78.12 100 TYR A CA 1
ATOM 806 C C . TYR A 1 100 ? -0.147 4.844 -7.555 1.00 78.12 100 TYR A C 1
ATOM 808 O O . TYR A 1 100 ? -0.767 4.840 -6.491 1.00 78.12 100 TYR A O 1
ATOM 816 N N . VAL A 1 101 ? 1.123 5.252 -7.629 1.00 86.44 101 VAL A N 1
ATOM 817 C CA . VAL A 1 101 ? 1.952 5.541 -6.450 1.00 86.44 101 VAL A CA 1
ATOM 818 C C . VAL A 1 101 ? 1.454 6.789 -5.722 1.00 86.44 101 VAL A C 1
ATOM 820 O O . VAL A 1 101 ? 1.248 6.748 -4.509 1.00 86.44 101 VAL A O 1
ATOM 823 N N . ALA A 1 102 ? 1.200 7.874 -6.458 1.00 83.44 102 ALA A N 1
ATOM 824 C CA . ALA A 1 102 ? 0.778 9.145 -5.875 1.00 83.44 102 ALA A CA 1
ATOM 825 C C . ALA A 1 102 ? -0.585 9.030 -5.169 1.00 83.44 102 ALA A C 1
ATOM 827 O O . ALA A 1 102 ? -0.725 9.470 -4.029 1.00 83.44 102 ALA A O 1
ATOM 828 N N . SER A 1 103 ? -1.576 8.379 -5.789 1.00 82.38 103 SER A N 1
ATOM 829 C CA . SER A 1 103 ? -2.909 8.207 -5.191 1.00 82.38 103 SER A CA 1
ATOM 830 C C . SER A 1 103 ? -2.867 7.387 -3.898 1.00 82.38 103 SER A C 1
ATOM 832 O O . SER A 1 103 ? -3.474 7.782 -2.903 1.00 82.38 103 SER A O 1
ATOM 834 N N . LEU A 1 104 ? -2.113 6.281 -3.877 1.00 88.12 104 LEU A N 1
ATOM 835 C CA . LEU A 1 104 ? -1.938 5.462 -2.673 1.00 88.12 104 LEU A CA 1
ATOM 836 C C . LEU A 1 104 ? -1.255 6.236 -1.546 1.00 88.12 104 LEU A C 1
ATOM 838 O O . LEU A 1 104 ? -1.716 6.188 -0.408 1.00 88.12 104 LEU A O 1
ATOM 842 N N . LEU A 1 105 ? -0.182 6.967 -1.857 1.00 89.75 105 LEU A N 1
ATOM 843 C CA . LEU A 1 105 ? 0.547 7.766 -0.873 1.00 89.75 105 LEU A CA 1
ATOM 844 C C . LEU A 1 105 ? -0.285 8.928 -0.332 1.00 89.75 105 LEU A C 1
ATOM 846 O O . LEU A 1 105 ? -0.225 9.206 0.863 1.00 89.75 105 LEU A O 1
ATOM 850 N N . CYS A 1 106 ? -1.101 9.566 -1.171 1.00 84.75 106 CYS A N 1
ATOM 851 C CA . CYS A 1 106 ? -2.038 10.590 -0.730 1.00 84.75 106 CYS A CA 1
ATOM 852 C C . CYS A 1 106 ? -3.065 10.016 0.262 1.00 84.75 106 CYS A C 1
ATOM 854 O O . CYS A 1 106 ? -3.161 10.509 1.388 1.00 84.75 106 CYS A O 1
ATOM 856 N N . MET A 1 107 ? -3.761 8.930 -0.094 1.00 87.62 107 MET A N 1
ATOM 857 C CA . MET A 1 107 ? -4.716 8.275 0.811 1.00 87.62 107 MET A CA 1
ATOM 858 C C . MET A 1 107 ? -4.051 7.811 2.112 1.00 87.62 107 MET A C 1
ATOM 860 O O . MET A 1 107 ? -4.575 8.052 3.200 1.00 87.62 107 MET A O 1
ATOM 864 N N . ALA A 1 108 ? -2.868 7.198 2.009 1.00 90.81 108 ALA A N 1
ATOM 865 C CA . ALA A 1 108 ? -2.086 6.760 3.158 1.00 90.81 108 ALA A CA 1
ATOM 866 C C . ALA A 1 108 ? -1.681 7.928 4.059 1.00 90.81 108 ALA A C 1
ATOM 868 O O . ALA A 1 108 ? -1.761 7.800 5.275 1.00 90.81 108 ALA A O 1
ATOM 869 N N . SER A 1 109 ? -1.284 9.070 3.492 1.00 87.12 109 SER A N 1
ATOM 870 C CA . SER A 1 109 ? -0.913 10.247 4.281 1.00 87.12 109 SER A CA 1
ATOM 871 C C . SER A 1 109 ? -2.094 10.768 5.100 1.00 87.12 109 SER A C 1
ATOM 873 O O . SER A 1 109 ? -1.976 10.988 6.301 1.00 87.12 109 SER A O 1
ATOM 875 N N . ILE A 1 110 ? -3.278 10.846 4.488 1.00 84.06 110 ILE A N 1
ATOM 876 C CA . ILE A 1 110 ? -4.499 11.291 5.162 1.00 84.06 110 ILE A CA 1
ATOM 877 C C . ILE A 1 110 ? -4.897 10.326 6.282 1.00 84.06 110 ILE A C 1
ATOM 879 O O . ILE A 1 110 ? -5.361 10.777 7.324 1.00 84.06 110 ILE A O 1
ATOM 883 N N . LYS A 1 111 ? -4.721 9.013 6.092 1.00 88.25 111 LYS A N 1
ATOM 884 C CA . LYS A 1 111 ? -5.189 8.001 7.053 1.00 88.25 111 LYS A CA 1
ATOM 885 C C . LYS A 1 111 ? -4.169 7.612 8.117 1.00 88.25 111 LYS A C 1
ATOM 887 O O . LYS A 1 111 ? -4.560 7.290 9.234 1.00 88.25 111 LYS A O 1
ATOM 892 N N . TYR A 1 112 ? -2.879 7.631 7.801 1.00 88.56 112 TYR A N 1
ATOM 893 C CA . TYR A 1 112 ? -1.834 7.083 8.667 1.00 88.56 112 TYR A CA 1
ATOM 894 C C . TYR A 1 112 ? -0.851 8.122 9.218 1.00 88.56 112 TYR A C 1
ATOM 896 O O . TYR A 1 112 ? -0.218 7.826 10.234 1.00 88.56 112 TYR A O 1
ATOM 904 N N . ASP A 1 113 ? -0.735 9.321 8.627 1.00 84.38 113 ASP A N 1
ATOM 905 C CA . ASP A 1 113 ? 0.184 10.356 9.137 1.00 84.38 113 ASP A CA 1
ATOM 906 C C . ASP A 1 113 ? -0.437 11.218 10.258 1.00 84.38 113 ASP A C 1
ATOM 908 O O . ASP A 1 113 ? 0.296 11.905 10.964 1.00 84.38 113 ASP A O 1
ATOM 912 N N . GLN A 1 114 ? -1.757 11.158 10.498 1.00 67.00 114 GLN A N 1
ATOM 913 C CA . GLN A 1 114 ? -2.446 12.045 11.461 1.00 67.00 114 GLN A CA 1
ATOM 914 C C . GLN A 1 114 ? -2.028 11.879 12.936 1.00 67.00 114 GLN A C 1
ATOM 916 O O . GLN A 1 114 ? -2.325 12.751 13.745 1.00 67.00 114 GLN A O 1
ATOM 921 N N . ASN A 1 115 ? -1.297 10.814 13.284 1.00 57.03 115 ASN A N 1
ATOM 922 C CA . ASN A 1 115 ? -0.897 10.503 14.664 1.00 57.03 115 ASN A CA 1
ATOM 923 C C . ASN A 1 115 ? 0.628 10.445 14.876 1.00 57.03 115 ASN A C 1
ATOM 925 O O . ASN A 1 115 ? 1.077 9.952 15.910 1.00 57.03 115 ASN A O 1
ATOM 929 N N . ASN A 1 116 ? 1.438 10.884 13.905 1.00 52.72 116 ASN A N 1
ATOM 930 C CA . ASN A 1 116 ? 2.893 10.741 13.968 1.00 52.72 116 ASN A CA 1
ATOM 931 C C . ASN A 1 116 ? 3.610 12.026 13.533 1.00 52.72 116 ASN A C 1
ATOM 933 O O . ASN A 1 116 ? 3.367 12.550 12.451 1.00 52.72 116 ASN A O 1
ATOM 937 N N . ASN A 1 117 ? 4.582 12.478 14.330 1.00 50.81 117 ASN A N 1
ATOM 938 C CA . ASN A 1 117 ? 5.411 13.658 14.031 1.00 50.81 117 ASN A CA 1
ATOM 939 C C . ASN A 1 117 ? 6.319 13.463 12.794 1.00 50.81 117 ASN A C 1
ATOM 941 O O . ASN A 1 117 ? 6.958 14.406 12.338 1.00 50.81 117 ASN A O 1
ATOM 945 N N . ASN A 1 118 ? 6.360 12.246 12.240 1.00 53.44 118 ASN A N 1
ATOM 946 C CA . ASN A 1 118 ? 7.052 11.903 11.005 1.00 53.44 118 ASN A CA 1
ATOM 947 C C . ASN A 1 118 ? 6.020 11.675 9.891 1.00 53.44 118 ASN A C 1
ATOM 949 O O . ASN A 1 118 ? 5.469 10.583 9.767 1.00 53.44 118 ASN A O 1
ATOM 953 N N . GLN A 1 119 ? 5.781 12.714 9.084 1.00 61.56 119 GLN A N 1
ATOM 954 C CA . GLN A 1 119 ? 4.910 12.724 7.897 1.00 61.56 119 GLN A CA 1
ATOM 955 C C . GLN A 1 119 ? 5.495 11.876 6.746 1.00 61.56 119 GLN A C 1
ATOM 957 O O . GLN A 1 119 ? 5.871 12.396 5.690 1.00 61.56 119 GLN A O 1
ATOM 962 N N . THR A 1 120 ? 5.675 10.573 6.967 1.00 80.44 120 THR A N 1
ATOM 963 C CA . THR A 1 120 ? 6.447 9.698 6.077 1.00 80.44 120 THR A CA 1
ATOM 964 C C . THR A 1 120 ? 5.744 9.474 4.738 1.00 80.44 120 THR A C 1
ATOM 966 O O . THR A 1 120 ? 6.377 9.656 3.696 1.00 80.44 120 THR A O 1
ATOM 969 N N . TYR A 1 121 ? 4.445 9.150 4.729 1.00 87.94 121 TYR A N 1
ATOM 970 C CA . TYR A 1 121 ? 3.733 8.914 3.467 1.00 87.94 121 TYR A CA 1
ATOM 971 C C . TYR A 1 121 ? 3.505 10.216 2.700 1.00 87.94 121 TYR A C 1
ATOM 973 O O . TYR A 1 121 ? 3.667 10.232 1.482 1.00 87.94 121 TYR A O 1
ATOM 981 N N . PHE A 1 122 ? 3.228 11.326 3.390 1.00 83.69 122 PHE A N 1
ATOM 982 C CA . PHE A 1 122 ? 3.125 12.635 2.747 1.00 83.69 122 PHE A CA 1
ATOM 983 C C . PHE A 1 122 ? 4.442 13.080 2.102 1.00 83.69 122 PHE A C 1
ATOM 985 O O . PHE A 1 122 ? 4.444 13.644 1.007 1.00 83.69 122 PHE A O 1
ATOM 992 N N . SER A 1 123 ? 5.576 12.815 2.753 1.00 83.75 123 SER A N 1
ATOM 993 C CA . SER A 1 123 ? 6.890 13.139 2.188 1.00 83.75 123 SER A CA 1
ATOM 994 C C . SER A 1 123 ? 7.145 12.349 0.904 1.00 83.75 123 SER A C 1
ATOM 996 O O . SER A 1 123 ? 7.558 12.934 -0.097 1.00 83.75 123 SER A O 1
ATOM 998 N N . PHE A 1 124 ? 6.814 11.053 0.897 1.00 86.56 124 PHE A N 1
ATOM 999 C CA . PHE A 1 124 ? 6.873 10.237 -0.316 1.00 86.56 124 PHE A CA 1
ATOM 1000 C C . PHE A 1 124 ? 5.881 10.705 -1.384 1.00 86.56 124 PHE A C 1
ATOM 1002 O O . PHE A 1 124 ? 6.227 10.730 -2.562 1.00 86.56 124 PHE A O 1
ATOM 1009 N N . TYR A 1 125 ? 4.669 11.114 -0.995 1.00 83.69 125 TYR A N 1
ATOM 1010 C CA . TYR A 1 125 ? 3.685 11.666 -1.925 1.00 83.69 125 TYR A CA 1
ATOM 1011 C C . TYR A 1 125 ? 4.274 12.867 -2.673 1.00 83.69 125 TYR A C 1
ATOM 1013 O O . TYR A 1 125 ? 4.328 12.843 -3.903 1.00 83.69 125 TYR A O 1
ATOM 1021 N N . LYS A 1 126 ? 4.818 13.856 -1.947 1.00 78.81 126 LYS A N 1
ATOM 1022 C CA . LYS A 1 126 ? 5.431 15.054 -2.547 1.00 78.81 126 LYS A CA 1
ATOM 1023 C C . LYS A 1 126 ? 6.578 14.736 -3.503 1.00 78.81 126 LYS A C 1
ATOM 1025 O O . LYS A 1 126 ? 6.758 15.460 -4.475 1.00 78.81 126 LYS A O 1
ATOM 1030 N N . SER A 1 127 ? 7.375 13.704 -3.218 1.00 78.06 127 SER A N 1
ATOM 1031 C CA . SER A 1 127 ? 8.480 13.304 -4.097 1.00 78.06 127 SER A CA 1
ATOM 1032 C C . SER A 1 127 ? 8.016 12.484 -5.303 1.00 78.06 127 SER A C 1
ATOM 1034 O O . SER A 1 127 ? 8.734 12.402 -6.294 1.00 78.06 127 SER A O 1
ATOM 1036 N N . SER A 1 128 ? 6.843 11.851 -5.210 1.00 72.00 128 SER A N 1
ATOM 1037 C CA . SER A 1 128 ? 6.273 10.995 -6.257 1.00 72.00 128 SER A CA 1
ATOM 1038 C C . SER A 1 128 ? 5.345 11.726 -7.229 1.00 72.00 128 SER A C 1
ATOM 1040 O O . SER A 1 128 ? 5.158 11.243 -8.343 1.00 72.00 128 SER A O 1
ATOM 1042 N N . ASP A 1 129 ? 4.763 12.860 -6.823 1.00 65.31 129 ASP A N 1
ATOM 1043 C CA . ASP A 1 129 ? 3.806 13.619 -7.629 1.00 65.31 129 ASP A CA 1
ATOM 1044 C C . ASP A 1 129 ? 4.521 14.607 -8.576 1.00 65.31 129 ASP A C 1
ATOM 1046 O O . ASP A 1 129 ? 5.089 15.605 -8.115 1.00 65.31 129 ASP A O 1
ATOM 1050 N N . PRO A 1 130 ? 4.474 14.392 -9.904 1.00 53.72 130 PRO A N 1
ATOM 1051 C CA . PRO A 1 130 ? 5.079 15.307 -10.868 1.00 53.72 130 PRO A CA 1
ATOM 1052 C C . PRO A 1 130 ? 4.356 16.663 -10.962 1.00 53.72 130 PRO A C 1
ATOM 1054 O O . PRO A 1 130 ? 4.921 17.605 -11.516 1.00 53.72 130 PRO A O 1
ATOM 1057 N N . ILE A 1 131 ? 3.130 16.787 -10.438 1.00 53.53 131 ILE A N 1
ATOM 1058 C CA . ILE A 1 131 ? 2.268 17.969 -10.609 1.00 53.53 131 ILE A CA 1
ATOM 1059 C C . ILE A 1 131 ? 2.251 18.858 -9.346 1.00 53.53 131 ILE A C 1
ATOM 1061 O O . ILE A 1 131 ? 1.815 20.008 -9.415 1.00 53.53 131 ILE A O 1
ATOM 1065 N N . LYS A 1 132 ? 2.801 18.392 -8.210 1.00 54.22 132 LYS A N 1
ATOM 1066 C CA . LYS A 1 132 ? 2.839 19.117 -6.919 1.00 54.22 132 LYS A CA 1
ATOM 1067 C C . LYS A 1 132 ? 1.449 19.594 -6.473 1.00 54.22 132 LYS A C 1
ATOM 1069 O O . LYS A 1 132 ? 1.265 20.742 -6.063 1.00 54.22 132 LYS A O 1
ATOM 1074 N N . ILE A 1 133 ? 0.451 18.728 -6.586 1.00 50.12 133 ILE A N 1
ATOM 1075 C CA . ILE A 1 133 ? -0.942 19.037 -6.284 1.00 50.12 133 ILE A CA 1
ATOM 1076 C C . ILE A 1 133 ? -1.118 19.167 -4.758 1.00 50.12 133 ILE A C 1
ATOM 1078 O O . ILE A 1 133 ? -0.790 18.220 -4.033 1.00 50.12 133 ILE A O 1
ATOM 1082 N N . PRO A 1 134 ? -1.642 20.299 -4.234 1.00 51.56 134 PRO A N 1
ATOM 1083 C CA . PRO A 1 134 ? -1.977 20.416 -2.818 1.00 51.56 134 PRO A CA 1
ATOM 1084 C C . PRO A 1 134 ? -3.026 19.367 -2.438 1.00 51.56 134 PRO A C 1
ATOM 1086 O O . PRO A 1 134 ? -4.057 19.257 -3.103 1.00 51.56 134 PRO A O 1
ATOM 1089 N N . LEU A 1 135 ? -2.736 18.606 -1.377 1.00 56.16 135 LEU A N 1
ATOM 1090 C CA . LEU A 1 135 ? -3.563 17.494 -0.909 1.00 56.16 135 LEU A CA 1
ATOM 1091 C C . LEU A 1 135 ? -4.999 17.938 -0.608 1.00 56.16 135 LEU A C 1
ATOM 1093 O O . LEU A 1 135 ? -5.218 18.868 0.170 1.00 56.16 135 LEU A O 1
ATOM 1097 N N . GLY A 1 136 ? -5.958 17.213 -1.169 1.00 55.44 136 GLY A N 1
ATOM 1098 C CA . GLY A 1 136 ? -7.365 17.230 -0.795 1.00 55.44 136 GLY A CA 1
ATOM 1099 C C . GLY A 1 136 ? -8.012 15.902 -1.181 1.00 55.44 136 GLY A C 1
ATOM 1100 O O . GLY A 1 136 ? -7.536 15.222 -2.088 1.00 55.44 136 GLY A O 1
ATOM 1101 N N . MET A 1 137 ? -9.077 15.516 -0.486 1.00 59.53 137 MET A N 1
ATOM 1102 C CA . MET A 1 137 ? -10.018 14.517 -0.992 1.00 59.53 137 MET A CA 1
ATOM 1103 C C . MET A 1 137 ? -11.244 15.262 -1.506 1.00 59.53 137 MET A C 1
ATOM 1105 O O . MET A 1 137 ? -11.693 16.208 -0.856 1.00 59.53 137 MET A O 1
ATOM 1109 N N . ASP A 1 138 ? -11.765 14.874 -2.665 1.00 60.59 138 ASP A N 1
ATOM 1110 C CA . ASP A 1 138 ? -13.087 15.332 -3.070 1.00 60.59 138 ASP A CA 1
ATOM 1111 C C . ASP A 1 138 ? -14.163 14.633 -2.227 1.00 60.59 138 ASP A C 1
ATOM 1113 O O . ASP A 1 138 ? -13.885 13.784 -1.374 1.00 60.59 138 ASP A O 1
ATOM 1117 N N . ASN A 1 139 ? -15.422 14.978 -2.484 1.00 47.12 139 ASN A N 1
ATOM 1118 C CA . ASN A 1 139 ? -16.566 14.391 -1.786 1.00 47.12 139 ASN A CA 1
ATOM 1119 C C . ASN A 1 139 ? -16.735 12.878 -2.044 1.00 47.12 139 ASN A C 1
ATOM 1121 O O . ASN A 1 139 ? -17.599 12.259 -1.427 1.00 47.12 139 ASN A O 1
ATOM 1125 N N . TYR A 1 140 ? -15.934 12.290 -2.938 1.00 48.22 140 TYR A N 1
ATOM 1126 C CA . TYR A 1 140 ? -15.907 10.865 -3.260 1.00 48.22 140 TYR A CA 1
ATOM 1127 C C . TYR A 1 140 ? -14.662 10.160 -2.698 1.00 48.22 140 TYR A C 1
ATOM 1129 O O . T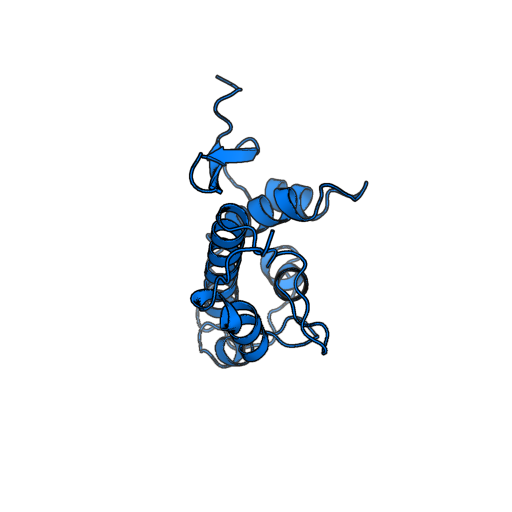YR A 1 140 ? -14.439 8.987 -2.989 1.00 48.22 140 TYR A O 1
ATOM 1137 N N . GLY A 1 141 ? -13.839 10.858 -1.904 1.00 51.41 141 GLY A N 1
ATOM 1138 C CA . GLY A 1 141 ? -12.602 10.317 -1.345 1.00 51.41 141 GLY A CA 1
ATOM 1139 C C . GLY A 1 141 ? -11.455 10.241 -2.354 1.00 51.41 141 GLY A C 1
ATOM 1140 O O . GLY A 1 141 ? -10.373 9.758 -2.020 1.00 51.41 141 GLY A O 1
ATOM 1141 N N . ILE A 1 142 ? -11.631 10.734 -3.579 1.00 57.59 142 ILE A N 1
ATOM 1142 C CA . ILE A 1 142 ? -10.560 10.746 -4.570 1.00 57.59 142 ILE A CA 1
ATOM 1143 C C . ILE A 1 142 ? -9.576 11.842 -4.182 1.00 57.59 142 ILE A C 1
ATOM 1145 O O . ILE A 1 142 ? -9.961 12.975 -3.899 1.00 57.59 142 ILE A O 1
ATOM 1149 N N . CYS A 1 143 ? -8.287 11.512 -4.181 1.00 62.56 143 CYS A N 1
ATOM 1150 C CA . CYS A 1 143 ? -7.242 12.512 -4.022 1.00 62.56 143 CYS A CA 1
ATOM 1151 C C . CYS A 1 143 ? -7.290 13.511 -5.185 1.00 62.56 143 CYS A C 1
ATOM 1153 O O . CYS A 1 143 ? -6.963 13.166 -6.321 1.00 62.56 143 CYS A O 1
ATOM 1155 N N . VAL A 1 144 ? -7.693 14.744 -4.892 1.00 56.28 144 VAL A N 1
ATOM 1156 C CA . VAL A 1 144 ? -7.838 15.842 -5.852 1.00 56.28 144 VAL A CA 1
ATOM 1157 C C . VAL A 1 144 ? -7.017 17.055 -5.425 1.00 56.28 144 VAL A C 1
ATOM 1159 O O . VAL A 1 144 ? -6.567 17.174 -4.285 1.00 56.28 144 VAL A O 1
ATOM 1162 N N . LYS A 1 145 ? -6.863 18.002 -6.353 1.00 51.97 145 LYS A N 1
ATOM 1163 C CA . LYS A 1 145 ? -6.330 19.336 -6.069 1.00 51.97 145 LYS A CA 1
ATOM 1164 C C . LYS A 1 145 ? -7.232 20.047 -5.068 1.00 51.97 145 LYS A C 1
ATOM 1166 O O . LYS A 1 145 ? -8.410 20.230 -5.350 1.00 51.97 145 LYS A O 1
ATOM 1171 N N . ASN A 1 146 ? -6.672 20.439 -3.922 1.00 45.56 146 ASN A N 1
ATOM 1172 C CA . ASN A 1 146 ? -7.388 21.175 -2.883 1.00 45.56 146 ASN A CA 1
ATOM 1173 C C . ASN A 1 146 ? -8.090 22.417 -3.481 1.00 45.56 146 ASN A C 1
ATOM 1175 O O . ASN A 1 146 ? -7.396 23.311 -3.977 1.00 45.56 146 ASN A O 1
ATOM 1179 N N . PRO A 1 147 ? -9.434 22.491 -3.458 1.00 41.44 147 PRO A N 1
ATOM 1180 C CA . PRO A 1 147 ? -10.169 23.618 -4.028 1.00 41.44 147 PRO A CA 1
ATOM 1181 C C . PRO A 1 147 ? -10.060 24.902 -3.187 1.00 41.44 147 PRO A C 1
ATOM 1183 O O . PRO A 1 147 ? -10.408 25.969 -3.676 1.00 41.44 147 PRO A O 1
ATOM 1186 N N . SER A 1 148 ? -9.528 24.838 -1.960 1.00 44.69 148 SER A N 1
ATOM 1187 C CA . SER A 1 148 ? -9.404 25.982 -1.038 1.00 44.69 148 SER A CA 1
ATOM 1188 C C . SER A 1 148 ? -8.225 26.927 -1.336 1.00 44.69 148 SER A C 1
ATOM 1190 O O . SER A 1 148 ? -7.964 27.844 -0.562 1.00 44.69 148 SER A O 1
ATOM 1192 N N . HIS A 1 149 ? -7.486 26.696 -2.426 1.00 39.53 149 HIS A N 1
ATOM 1193 C CA . HIS A 1 149 ? -6.353 27.521 -2.866 1.00 39.53 149 HIS A CA 1
ATOM 1194 C C . HIS A 1 149 ? -6.486 27.952 -4.340 1.00 39.53 149 HIS A C 1
ATOM 1196 O O . HIS A 1 149 ? -5.537 27.823 -5.120 1.00 39.53 149 HIS A O 1
ATOM 1202 N N . GLN A 1 150 ? -7.670 28.442 -4.719 1.00 35.53 150 GLN A N 1
ATOM 1203 C CA . GLN A 1 150 ? -7.832 29.370 -5.845 1.00 35.53 150 GLN A CA 1
ATOM 1204 C C . GLN A 1 150 ? -7.976 30.795 -5.324 1.00 35.53 150 GLN A C 1
ATOM 1206 O O . GLN A 1 150 ? -8.680 30.970 -4.305 1.00 35.53 150 GLN A O 1
#

Sequence (150 aa):
MQEPSVSGFRNTPQLLSVKITSEGKQPFELSRTKSLDYSMFNLIGLFNIAQIGDHVGVDLWNYKTYSGAGLRKALDFLLPFVIQDKSWPYEQKVPFRKEYVASLLCMASIKYDQNNNNQTYFSFYKSSDPIKIPLGMDNYGICVKNPSHQ

Foldseek 3Di:
DDDDDPPVCPCVLVVQVVQAALQLDGVVLLQDLQSLQSLLVVLLVNLLVCLVCVVVVHHQQPDADPRGGGSVSNCVNNCCVLQVVDDDPGHRNDDHDLVSLLFSLLSCLVRPVPPDPDSPSVVSNCVSDPVNADFDADPSRGTDRDPVPD

pLDDT: mean 78.11, std 18.99, range [29.3, 97.69]